Protein AF-A0A821TJY1-F1 (afdb_monomer_lite)

Organism: NCBI:txid392032

Foldseek 3Di:
DLQQKDKDWDKAWEWEQDPVRDIDTDIDIDIDTRDHPDDPPDDDDDPPSYHYD

Secondary structure (DSSP, 8-state):
-TTS-EEEEEEEE--EE-TTS-EE--EEEEEEEE-TTPPTT-----TT-S-B-

Sequence (53 aa):
NCYYGGTFDVTITRRVMLVDGTSTTPQKVVPITIERGCLPGTKIFLEGEGDQY

pLDDT: mean 87.71, std 9.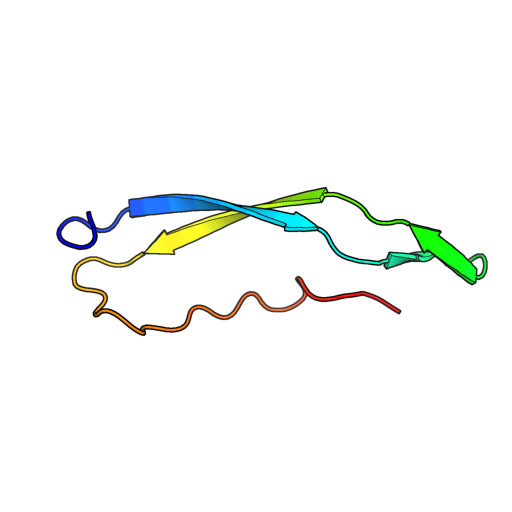64, range [50.59, 94.38]

InterPro domains:
  IPR008971 HSP40/DnaJ peptide-binding [SSF49493] (2-52)

Structure (mmCIF, N/CA/C/O backbone):
data_AF-A0A821TJY1-F1
#
_entry.id   AF-A0A821TJY1-F1
#
loop_
_atom_site.group_PDB
_atom_site.id
_atom_site.type_symbol
_atom_site.label_atom_id
_atom_site.label_alt_id
_atom_site.label_comp_id
_atom_site.label_asym_id
_atom_site.label_entity_id
_atom_site.label_seq_id
_atom_site.pdbx_PDB_ins_code
_atom_site.Cartn_x
_atom_site.Cartn_y
_atom_site.Cartn_z
_atom_site.occupancy
_atom_site.B_iso_or_equiv
_atom_site.auth_seq_id
_atom_site.auth_comp_id
_atom_site.auth_asym_id
_atom_site.auth_atom_id
_atom_site.pdbx_PDB_model_num
ATOM 1 N N . ASN A 1 1 ? -13.196 10.148 13.355 1.00 50.59 1 ASN A N 1
ATOM 2 C CA . ASN A 1 1 ? -13.756 9.115 12.455 1.00 50.59 1 ASN A CA 1
ATOM 3 C C . ASN A 1 1 ? -13.254 7.683 12.676 1.00 50.59 1 ASN A C 1
ATOM 5 O O . ASN A 1 1 ? -13.863 6.792 12.114 1.00 50.59 1 ASN A O 1
ATOM 9 N N . CYS A 1 2 ? -12.270 7.390 13.543 1.00 54.56 2 CYS A N 1
ATOM 10 C CA . CYS A 1 2 ? -11.833 5.997 13.808 1.00 54.56 2 CYS A CA 1
ATOM 11 C C . CYS A 1 2 ? -12.764 5.191 14.749 1.00 54.56 2 CYS A C 1
ATOM 13 O O . CYS A 1 2 ? -12.567 3.997 14.960 1.00 54.56 2 CYS A O 1
ATOM 15 N N . TYR A 1 3 ? -13.774 5.842 15.342 1.00 54.25 3 TYR A N 1
ATOM 16 C CA . TYR A 1 3 ? -14.632 5.259 16.387 1.00 54.25 3 TYR A CA 1
ATOM 17 C C . TYR A 1 3 ? -15.648 4.230 15.865 1.00 54.25 3 TYR A C 1
ATOM 19 O O . TYR A 1 3 ? -16.157 3.426 16.646 1.00 54.25 3 TYR A O 1
ATOM 27 N N . TYR A 1 4 ? -15.929 4.252 14.560 1.00 66.38 4 TYR A N 1
ATOM 28 C CA . TYR A 1 4 ? -16.861 3.338 13.892 1.00 66.38 4 TYR A CA 1
ATOM 29 C C . TYR A 1 4 ? -16.155 2.316 12.993 1.00 66.38 4 TYR A C 1
ATOM 31 O O . TYR A 1 4 ? -16.768 1.322 12.621 1.00 66.38 4 TYR A O 1
ATOM 39 N N . GLY A 1 5 ? -14.867 2.524 12.700 1.00 77.69 5 GLY A N 1
ATOM 40 C CA . GLY A 1 5 ? -14.202 1.858 11.583 1.00 77.69 5 GLY A CA 1
ATOM 41 C C . GLY A 1 5 ? -14.755 2.327 10.231 1.00 77.69 5 GLY A C 1
ATOM 42 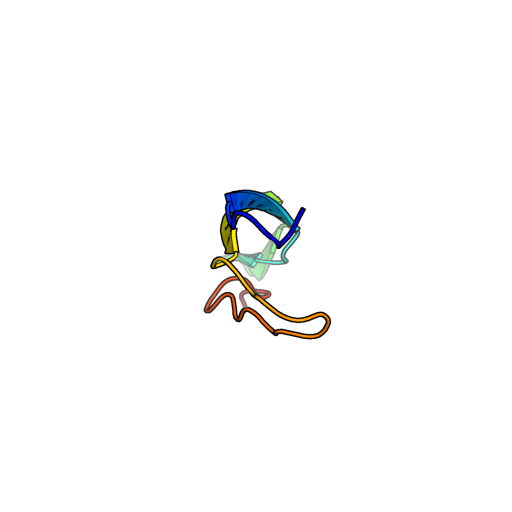O O . GLY A 1 5 ? -15.695 3.122 10.174 1.00 77.69 5 GLY A O 1
ATOM 43 N N . G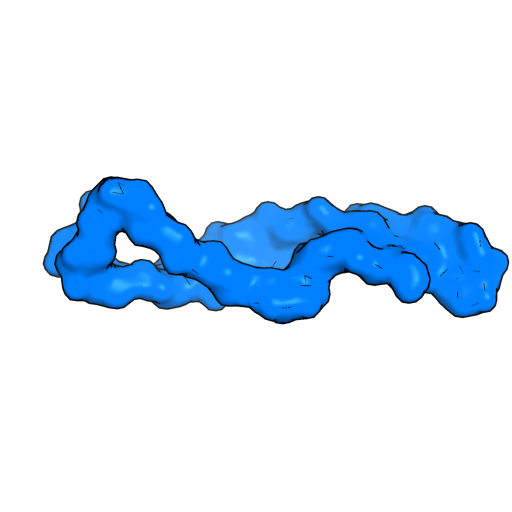LY A 1 6 ? -14.144 1.888 9.137 1.00 88.44 6 GLY A N 1
ATOM 44 C CA . GLY A 1 6 ? -14.614 2.212 7.792 1.00 88.44 6 GLY A CA 1
ATOM 45 C C . GLY A 1 6 ? -13.611 1.866 6.703 1.00 88.44 6 GLY A C 1
ATOM 46 O O . GLY A 1 6 ? -12.425 1.675 6.976 1.00 88.44 6 GLY A O 1
ATOM 47 N N . THR A 1 7 ? -14.098 1.807 5.468 1.00 90.25 7 THR A N 1
ATOM 48 C CA . THR A 1 7 ? -13.263 1.642 4.277 1.00 90.25 7 THR A CA 1
ATOM 49 C C . THR A 1 7 ? -12.939 3.008 3.680 1.00 90.25 7 THR A C 1
ATOM 51 O O . THR A 1 7 ? -13.822 3.853 3.541 1.00 90.25 7 THR A O 1
ATOM 54 N N . PHE A 1 8 ? -11.671 3.225 3.347 1.00 89.19 8 PHE A N 1
ATOM 55 C CA . PHE A 1 8 ? -11.157 4.466 2.780 1.00 89.19 8 PHE A CA 1
ATOM 56 C C . PHE A 1 8 ? -10.342 4.157 1.534 1.00 89.19 8 PHE A C 1
ATOM 58 O O . PHE A 1 8 ? -9.493 3.271 1.557 1.00 89.19 8 PHE A O 1
ATOM 65 N N . ASP A 1 9 ? -10.552 4.924 0.475 1.00 92.62 9 ASP A N 1
ATOM 66 C CA . ASP A 1 9 ? -9.771 4.786 -0.746 1.00 92.62 9 ASP A CA 1
ATOM 67 C C . ASP A 1 9 ? -8.481 5.600 -0.648 1.00 92.62 9 ASP A C 1
ATOM 69 O O . ASP A 1 9 ? -8.498 6.814 -0.431 1.00 92.62 9 ASP A O 1
ATOM 73 N N . VAL A 1 10 ? -7.344 4.928 -0.825 1.00 92.50 10 VAL A N 1
ATOM 74 C CA . VAL A 1 10 ? -6.022 5.555 -0.875 1.00 92.50 10 VAL A CA 1
ATOM 75 C C . VAL A 1 10 ? -5.507 5.485 -2.302 1.00 92.50 10 VAL A C 1
ATOM 77 O O . VAL A 1 10 ? -5.434 4.415 -2.899 1.00 92.50 10 VAL A O 1
ATOM 80 N N . THR A 1 11 ? -5.127 6.633 -2.859 1.00 94.19 11 THR A N 1
ATOM 81 C CA . THR A 1 11 ? -4.481 6.676 -4.174 1.00 94.19 11 THR A CA 1
ATOM 82 C C . THR A 1 11 ? -2.974 6.543 -4.006 1.00 94.19 11 THR A C 1
ATOM 84 O O . THR A 1 11 ? -2.337 7.374 -3.362 1.00 94.19 11 THR A O 1
ATOM 87 N N . ILE A 1 12 ? -2.405 5.505 -4.607 1.00 92.81 12 ILE A N 1
ATOM 88 C CA . ILE A 1 12 ? -0.974 5.222 -4.630 1.00 92.81 12 ILE A CA 1
ATOM 89 C C . ILE A 1 12 ? -0.446 5.574 -6.015 1.00 92.81 12 ILE A C 1
ATOM 91 O O . ILE A 1 12 ? -0.976 5.126 -7.030 1.00 92.81 12 ILE A O 1
ATOM 95 N N . THR A 1 13 ? 0.608 6.381 -6.051 1.00 93.56 13 THR A N 1
ATOM 96 C CA . THR A 1 13 ? 1.388 6.643 -7.264 1.00 93.56 13 THR A CA 1
ATOM 97 C C . THR A 1 13 ? 2.697 5.884 -7.125 1.00 93.56 13 THR A C 1
ATOM 99 O O . THR A 1 13 ? 3.436 6.144 -6.178 1.00 93.56 13 THR A O 1
ATOM 102 N N . ARG A 1 14 ? 2.967 4.937 -8.026 1.00 92.31 14 ARG A N 1
ATOM 103 C CA . ARG A 1 14 ? 4.154 4.069 -7.954 1.00 92.31 14 ARG A CA 1
ATOM 104 C C . ARG A 1 14 ? 4.890 4.034 -9.279 1.00 92.31 14 ARG A C 1
ATOM 106 O O . ARG A 1 14 ? 4.260 4.177 -10.324 1.00 92.31 14 ARG A O 1
ATOM 113 N N . ARG A 1 15 ? 6.200 3.812 -9.248 1.00 93.94 15 ARG A N 1
ATOM 114 C CA . ARG A 1 15 ? 7.009 3.568 -10.443 1.00 93.94 15 ARG A CA 1
ATOM 115 C C . ARG A 1 15 ? 6.939 2.091 -10.821 1.00 93.94 15 ARG A C 1
ATOM 117 O O . ARG A 1 15 ? 7.048 1.224 -9.962 1.00 93.94 15 ARG A O 1
ATOM 124 N N . VAL A 1 16 ? 6.778 1.812 -12.107 1.00 92.25 16 VAL A N 1
ATOM 125 C CA . VAL A 1 16 ? 6.827 0.460 -12.670 1.00 92.25 16 VAL A CA 1
ATOM 126 C C . VAL A 1 16 ? 7.832 0.455 -13.812 1.00 92.25 16 VAL A C 1
ATOM 128 O O . VAL A 1 16 ? 7.690 1.232 -14.760 1.00 92.25 16 VAL A O 1
ATOM 131 N N . MET A 1 17 ? 8.847 -0.398 -13.708 1.00 93.25 17 MET A N 1
ATOM 132 C CA . MET A 1 17 ? 9.778 -0.693 -14.790 1.00 93.25 17 MET A CA 1
ATOM 133 C C . MET A 1 17 ? 9.137 -1.728 -15.719 1.00 93.25 17 MET A C 1
ATOM 135 O O . MET A 1 17 ? 8.640 -2.764 -15.279 1.00 93.25 17 MET A O 1
ATOM 139 N N . LEU A 1 18 ? 9.059 -1.401 -17.004 1.00 91.19 18 LEU A N 1
ATOM 140 C CA . LEU A 1 18 ? 8.496 -2.270 -18.027 1.00 91.19 18 LEU A CA 1
ATOM 141 C C . LEU A 1 18 ? 9.575 -3.204 -18.579 1.00 91.19 18 LEU A C 1
ATOM 143 O O . LEU A 1 18 ? 10.773 -2.950 -18.469 1.00 91.19 18 LEU A O 1
ATOM 147 N N . VAL A 1 19 ? 9.131 -4.280 -19.227 1.00 91.69 19 VAL A N 1
ATOM 148 C CA . VAL A 1 19 ? 10.008 -5.301 -19.829 1.00 91.69 19 VAL A CA 1
ATOM 149 C C . VAL A 1 19 ? 10.951 -4.751 -20.905 1.00 91.69 19 VAL A C 1
ATOM 151 O O . VAL A 1 19 ? 11.974 -5.363 -21.191 1.00 91.69 19 VAL A O 1
ATOM 154 N N . ASP A 1 20 ? 10.618 -3.604 -21.497 1.00 94.25 20 ASP A N 1
ATOM 155 C CA . ASP A 1 20 ? 11.438 -2.902 -22.489 1.00 94.25 20 ASP A CA 1
ATOM 156 C C . ASP A 1 20 ? 12.488 -1.964 -21.858 1.00 94.25 20 ASP A C 1
ATOM 158 O O . ASP A 1 20 ? 13.207 -1.265 -22.572 1.00 94.25 20 ASP A O 1
ATOM 162 N N . GLY A 1 21 ? 12.5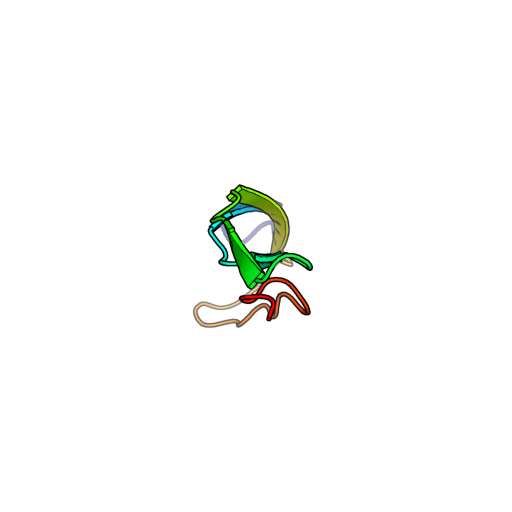88 -1.945 -20.523 1.00 89.62 21 GLY A N 1
ATOM 163 C CA . GLY A 1 21 ? 13.510 -1.105 -19.760 1.00 89.62 21 GLY A CA 1
ATOM 164 C C . GLY A 1 21 ? 13.026 0.331 -19.543 1.00 89.62 21 GLY A C 1
ATOM 165 O O . GLY A 1 21 ? 13.726 1.116 -18.898 1.00 89.62 21 GLY A O 1
ATOM 166 N N . THR A 1 22 ? 11.846 0.700 -20.047 1.00 94.12 22 THR A N 1
ATOM 167 C CA . THR A 1 22 ? 11.244 2.010 -19.773 1.00 94.12 22 THR A CA 1
ATOM 168 C C . THR A 1 22 ? 10.553 2.027 -18.409 1.00 94.12 22 THR A C 1
ATOM 170 O O . THR A 1 22 ? 10.325 0.989 -17.789 1.00 94.12 22 THR A O 1
ATOM 173 N N . SER A 1 23 ? 10.233 3.221 -17.901 1.00 92.19 23 SER A N 1
ATOM 174 C CA . SER A 1 23 ? 9.486 3.362 -16.648 1.00 92.19 23 SER A CA 1
ATOM 175 C C . SER A 1 23 ? 8.225 4.189 -16.847 1.00 92.19 23 SER A C 1
ATOM 177 O O . SER A 1 23 ? 8.205 5.153 -17.612 1.00 92.19 23 SER A O 1
ATOM 179 N N . THR A 1 24 ? 7.174 3.803 -16.136 1.00 93.50 24 THR A N 1
ATOM 180 C CA . THR A 1 24 ? 5.885 4.494 -16.084 1.00 93.50 24 THR A CA 1
ATOM 181 C C . THR A 1 24 ? 5.488 4.701 -14.627 1.00 93.50 24 THR A C 1
ATOM 183 O O . THR A 1 24 ? 5.943 3.977 -13.739 1.00 93.50 24 THR A O 1
ATOM 186 N N . THR A 1 25 ? 4.661 5.714 -14.371 1.00 94.31 25 THR A N 1
ATOM 187 C CA . THR A 1 25 ? 4.231 6.084 -13.019 1.00 94.31 25 THR A CA 1
ATOM 188 C C . THR A 1 25 ? 2.705 6.010 -12.898 1.00 94.31 25 THR A C 1
ATOM 190 O O . THR A 1 25 ? 2.040 7.049 -12.844 1.00 94.31 25 THR A O 1
ATOM 193 N N . PRO A 1 26 ? 2.107 4.804 -12.929 1.00 92.75 26 PRO A N 1
ATOM 194 C CA . PRO A 1 26 ? 0.661 4.656 -12.831 1.00 92.75 26 PRO A CA 1
ATOM 195 C C . PRO A 1 26 ? 0.121 5.054 -11.451 1.00 92.75 26 PRO A C 1
ATOM 197 O O . PRO A 1 26 ? 0.783 4.899 -10.419 1.00 92.75 26 PRO A O 1
ATOM 200 N N . GLN A 1 27 ? -1.133 5.507 -11.444 1.00 94.38 27 GLN A N 1
ATOM 201 C CA . GLN A 1 27 ? -1.937 5.671 -10.236 1.00 94.38 27 GLN A CA 1
ATOM 202 C C . GLN A 1 27 ? -2.807 4.432 -10.018 1.00 94.38 27 GLN A C 1
ATOM 204 O O . GLN A 1 27 ? -3.400 3.905 -10.960 1.00 94.38 27 GLN A O 1
ATOM 209 N N . LYS A 1 28 ? -2.907 3.983 -8.768 1.00 92.25 28 LYS A N 1
ATOM 210 C CA . LYS A 1 28 ? -3.775 2.884 -8.346 1.00 92.25 28 LYS A CA 1
ATOM 211 C C . LYS A 1 28 ? -4.564 3.302 -7.115 1.00 92.25 28 LYS A C 1
ATOM 213 O O . LYS A 1 28 ? -3.996 3.844 -6.173 1.00 92.25 28 LYS A O 1
ATOM 218 N N . VAL A 1 29 ? -5.862 3.028 -7.112 1.00 93.62 29 VAL A N 1
ATOM 219 C CA . VAL A 1 29 ? -6.712 3.216 -5.932 1.00 93.62 29 VAL A CA 1
ATOM 220 C C . VAL A 1 29 ? -6.752 1.906 -5.153 1.00 93.62 29 VAL A C 1
ATOM 222 O O . VAL A 1 29 ? -7.055 0.857 -5.722 1.00 93.62 29 VAL A O 1
ATOM 225 N N . VAL A 1 30 ? -6.410 1.964 -3.867 1.00 92.62 30 VAL A N 1
ATOM 226 C CA . VAL A 1 30 ? -6.409 0.822 -2.950 1.00 92.62 30 VAL A CA 1
ATOM 227 C C . VAL A 1 30 ? -7.366 1.115 -1.793 1.00 92.62 30 VAL A C 1
ATOM 229 O O . VAL A 1 30 ? -7.114 2.051 -1.029 1.00 92.62 30 VAL A O 1
ATOM 232 N N . PRO A 1 31 ? -8.450 0.337 -1.636 1.00 91.81 31 PRO A N 1
ATOM 233 C CA . PRO A 1 31 ? -9.334 0.464 -0.488 1.00 91.81 31 PRO A CA 1
ATOM 234 C C . PRO A 1 31 ? -8.658 -0.129 0.753 1.00 91.81 31 PRO A C 1
ATOM 236 O O . PRO A 1 31 ? -8.279 -1.301 0.769 1.00 91.81 31 PRO A O 1
ATOM 239 N N . ILE A 1 32 ? -8.519 0.666 1.812 1.00 91.38 32 ILE A N 1
ATOM 240 C CA . ILE A 1 32 ? -8.036 0.221 3.123 1.00 91.38 32 ILE A CA 1
ATOM 241 C C . ILE A 1 32 ? -9.195 0.159 4.109 1.00 91.38 32 ILE A C 1
ATOM 243 O O . ILE A 1 32 ? -10.038 1.053 4.146 1.00 91.38 32 ILE A O 1
ATOM 247 N N . THR A 1 33 ? -9.224 -0.876 4.942 1.00 89.31 33 THR A N 1
ATOM 248 C CA . THR A 1 33 ? -10.203 -0.981 6.028 1.00 89.31 33 THR A CA 1
ATOM 249 C C . THR A 1 33 ? -9.536 -0.589 7.335 1.00 89.31 33 THR A C 1
ATOM 251 O O . THR A 1 33 ? -8.538 -1.180 7.739 1.00 89.31 33 THR A O 1
ATOM 254 N N . ILE A 1 34 ? -10.078 0.437 7.987 1.00 88.25 34 ILE A N 1
ATOM 255 C CA . ILE A 1 34 ? -9.693 0.827 9.339 1.00 88.25 34 ILE A CA 1
ATOM 256 C C . ILE A 1 34 ? -10.673 0.154 10.288 1.00 88.25 34 ILE A C 1
ATOM 258 O O . ILE A 1 34 ? -11.854 0.503 10.320 1.00 88.25 34 ILE A O 1
ATOM 262 N N . GLU A 1 35 ? -10.174 -0.799 11.068 1.00 86.94 35 GLU A N 1
ATOM 263 C CA . GLU A 1 35 ? -10.969 -1.479 12.085 1.00 86.94 35 GLU A CA 1
ATOM 264 C C . GLU A 1 35 ? -11.397 -0.520 13.197 1.00 86.94 35 GLU A C 1
ATOM 266 O O . GLU A 1 35 ? -10.694 0.438 13.555 1.00 86.94 35 GLU A O 1
ATOM 271 N N . ARG A 1 36 ? -12.568 -0.795 13.774 1.00 85.94 36 ARG A N 1
ATOM 272 C CA . ARG A 1 36 ? -13.108 0.002 14.873 1.00 85.94 36 ARG A CA 1
ATOM 273 C C . ARG A 1 36 ? -12.136 0.003 16.053 1.00 85.94 36 ARG A C 1
ATOM 275 O O . ARG A 1 36 ? -11.747 -1.047 16.549 1.00 85.94 36 ARG A O 1
ATOM 282 N N . GLY A 1 37 ? -11.800 1.195 16.545 1.00 85.00 37 GLY A N 1
ATOM 283 C CA . GLY A 1 37 ? -10.899 1.338 17.691 1.00 85.00 37 GLY A CA 1
ATOM 284 C C . GLY A 1 37 ? -9.412 1.362 17.334 1.00 85.00 37 GLY A C 1
ATOM 285 O O . GLY A 1 37 ? -8.591 1.366 18.249 1.00 85.00 37 GLY A O 1
ATOM 286 N N . CYS A 1 38 ? -9.048 1.439 16.044 1.00 84.94 38 CYS A N 1
ATOM 287 C CA . CYS A 1 38 ? -7.674 1.755 15.648 1.00 84.94 38 CYS A CA 1
ATOM 288 C C . CYS A 1 38 ? -7.187 3.032 16.346 1.00 84.94 38 CYS A C 1
ATOM 290 O O . CYS A 1 38 ? -7.816 4.094 16.256 1.00 84.94 38 CYS A O 1
ATOM 292 N N . LEU A 1 39 ? -6.055 2.909 17.036 1.00 87.38 39 LEU A N 1
ATOM 293 C CA . LEU A 1 39 ? -5.429 4.007 17.754 1.00 87.38 39 LEU A CA 1
ATOM 294 C C . LEU A 1 39 ? -4.619 4.882 16.785 1.00 87.38 39 LEU A C 1
ATOM 29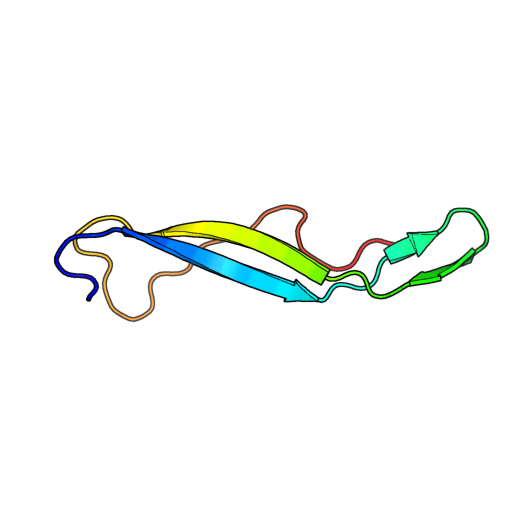6 O O . LEU A 1 39 ? -4.135 4.404 15.755 1.00 87.38 39 LEU A O 1
ATOM 300 N N . PRO A 1 40 ? -4.426 6.171 17.100 1.00 85.12 40 PRO A N 1
ATOM 301 C CA . PRO A 1 40 ? -3.485 7.002 16.362 1.00 85.12 40 PRO A CA 1
ATOM 302 C C . PRO A 1 40 ? -2.096 6.348 16.312 1.00 85.12 40 PRO A C 1
ATOM 304 O O . PRO A 1 40 ? -1.568 5.922 17.337 1.00 85.12 40 PRO A O 1
ATOM 307 N N . GLY A 1 41 ? -1.507 6.269 15.117 1.00 87.81 41 GLY A N 1
ATOM 308 C CA . GLY A 1 41 ? -0.200 5.640 14.896 1.00 87.81 41 GLY A CA 1
ATOM 309 C C . GLY A 1 41 ? -0.241 4.161 14.494 1.00 87.81 41 GLY A C 1
ATOM 310 O O . GLY A 1 41 ? 0.816 3.604 14.190 1.00 87.81 41 GLY A O 1
ATOM 311 N N . THR A 1 42 ? -1.420 3.527 14.431 1.00 87.81 42 THR A N 1
ATOM 312 C CA . THR A 1 42 ? -1.570 2.199 13.816 1.00 87.81 42 THR A CA 1
ATOM 313 C C . THR A 1 42 ? -1.043 2.214 12.378 1.00 87.81 42 THR A C 1
ATOM 315 O O . THR A 1 42 ? -1.370 3.104 11.592 1.00 87.81 42 THR A O 1
ATOM 318 N N . LYS A 1 43 ? -0.220 1.219 12.034 1.00 90.12 43 LYS A N 1
ATOM 319 C CA . LYS A 1 43 ? 0.362 1.054 10.698 1.00 90.12 43 LYS A CA 1
ATOM 320 C C . LYS A 1 43 ? -0.399 -0.021 9.931 1.00 90.12 43 LYS A C 1
ATOM 322 O O . LYS A 1 43 ? -0.627 -1.102 10.464 1.00 90.12 43 LYS A O 1
ATOM 327 N N . ILE A 1 44 ? -0.745 0.28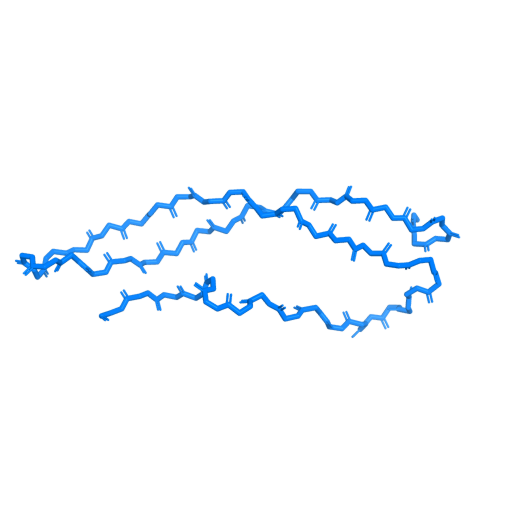0 8.684 1.00 88.25 44 ILE A N 1
ATOM 328 C CA . ILE A 1 44 ? -1.332 -0.665 7.732 1.00 88.25 44 ILE A CA 1
ATOM 329 C C . ILE A 1 44 ? -0.293 -0.878 6.636 1.00 88.25 44 ILE A C 1
ATOM 331 O O . ILE A 1 44 ? 0.189 0.088 6.045 1.00 88.25 44 ILE A O 1
ATOM 335 N N . PHE A 1 45 ? 0.079 -2.132 6.400 1.00 90.81 45 PHE A N 1
ATOM 336 C CA . PHE A 1 45 ? 1.044 -2.499 5.372 1.00 90.81 45 PHE A CA 1
ATOM 337 C C . PHE A 1 45 ? 0.301 -2.931 4.110 1.00 90.81 45 PHE A C 1
ATOM 339 O O . PHE A 1 45 ? -0.580 -3.784 4.169 1.00 90.81 45 PHE A O 1
ATOM 346 N N . LEU A 1 46 ? 0.654 -2.321 2.979 1.00 90.44 46 LEU A N 1
ATOM 347 C CA . LEU A 1 46 ? 0.100 -2.639 1.666 1.00 90.44 46 LEU A CA 1
ATOM 348 C C . LEU A 1 46 ? 1.157 -3.405 0.869 1.00 90.44 46 LEU A C 1
ATOM 350 O O . LEU A 1 46 ? 2.021 -2.812 0.218 1.00 90.44 46 LEU A O 1
ATOM 354 N N . GLU A 1 47 ? 1.144 -4.729 0.998 1.00 89.81 47 GLU A N 1
ATOM 355 C CA . GLU A 1 47 ? 2.133 -5.592 0.352 1.00 89.81 47 GLU A CA 1
ATOM 356 C C . GLU A 1 47 ? 2.033 -5.513 -1.176 1.00 89.81 47 GLU A C 1
ATOM 358 O O . GLU A 1 47 ? 0.948 -5.546 -1.751 1.00 89.81 47 GLU A O 1
ATOM 363 N N . GLY A 1 48 ? 3.181 -5.391 -1.847 1.00 88.44 48 GLY A N 1
ATOM 364 C CA . GLY A 1 48 ? 3.247 -5.335 -3.312 1.00 88.44 48 GLY A CA 1
ATOM 365 C C . GLY A 1 48 ? 2.797 -4.011 -3.947 1.00 88.44 48 GLY A C 1
ATOM 366 O O . GLY A 1 48 ? 2.782 -3.906 -5.174 1.00 88.44 48 GLY A O 1
ATOM 367 N N . GLU A 1 49 ? 2.465 -2.989 -3.150 1.00 90.75 49 GLU A N 1
ATOM 368 C CA . GLU A 1 49 ? 2.061 -1.666 -3.657 1.00 90.75 49 GLU A CA 1
ATOM 369 C C . GLU A 1 49 ? 3.220 -0.667 -3.817 1.00 90.75 49 GLU A C 1
ATOM 371 O O . GLU A 1 49 ? 3.000 0.466 -4.243 1.00 90.75 49 GLU A O 1
ATOM 376 N N . GLY A 1 50 ? 4.451 -1.078 -3.501 1.00 89.31 50 GLY A N 1
ATOM 377 C CA . GLY A 1 50 ? 5.657 -0.282 -3.736 1.00 89.31 50 GLY A CA 1
ATOM 378 C C . GLY A 1 50 ? 6.053 -0.189 -5.213 1.00 89.31 50 GLY A C 1
ATOM 379 O O . GLY A 1 50 ? 5.383 -0.730 -6.097 1.00 89.31 50 GLY A O 1
ATOM 380 N N . ASP A 1 51 ? 7.169 0.492 -5.469 1.00 91.62 51 ASP A N 1
ATOM 381 C CA . ASP A 1 51 ? 7.769 0.547 -6.802 1.00 91.62 51 ASP A CA 1
ATOM 382 C C . ASP A 1 51 ? 8.148 -0.859 -7.293 1.00 91.62 51 ASP A C 1
ATOM 384 O O . ASP A 1 51 ? 8.636 -1.693 -6.527 1.00 91.62 51 ASP A O 1
ATOM 388 N N . GLN A 1 52 ? 7.926 -1.105 -8.582 1.00 89.62 52 GLN A N 1
ATOM 389 C CA . GLN A 1 52 ? 8.229 -2.366 -9.251 1.00 89.62 52 GLN A CA 1
ATOM 390 C C . GLN A 1 52 ? 9.385 -2.166 -10.232 1.00 89.62 52 GLN A C 1
ATOM 392 O O . GLN A 1 52 ? 9.366 -1.219 -11.023 1.00 89.62 52 GLN A O 1
ATOM 397 N N . TYR A 1 53 ? 10.364 -3.068 -10.165 1.00 82.50 53 TYR A N 1
ATOM 398 C CA . TYR A 1 53 ? 11.592 -3.074 -10.958 1.00 82.50 53 TYR A CA 1
ATOM 399 C C . TYR A 1 53 ? 11.764 -4.419 -11.655 1.00 82.50 53 TYR A C 1
ATOM 401 O O . TYR A 1 53 ? 11.372 -5.438 -11.038 1.00 82.50 53 TYR A O 1
#

Radius of gyration: 14.85 Å; chains: 1; bounding box: 30×15×40 Å